Protein AF-A0A352S9I1-F1 (afdb_monomer_lite)

Structure (mmCIF, N/CA/C/O backbone):
data_AF-A0A352S9I1-F1
#
_entry.id   AF-A0A352S9I1-F1
#
loop_
_atom_site.group_PDB
_atom_site.id
_atom_site.type_symbol
_atom_site.label_atom_id
_atom_site.label_alt_id
_atom_site.label_comp_id
_atom_site.label_asym_id
_atom_site.label_entity_id
_atom_site.label_seq_id
_atom_site.pdbx_PDB_ins_code
_atom_site.Cartn_x
_atom_site.Cartn_y
_atom_site.Cartn_z
_atom_site.occupancy
_atom_site.B_iso_or_equiv
_atom_site.auth_seq_id
_atom_site.auth_comp_id
_atom_site.auth_asym_id
_atom_site.auth_atom_id
_atom_site.pdbx_PDB_model_num
ATOM 1 N N . ILE A 1 1 ? -2.209 8.373 -5.789 1.00 80.62 1 ILE A N 1
ATOM 2 C CA . ILE A 1 1 ? -2.733 6.996 -5.654 1.00 80.62 1 ILE A CA 1
ATOM 3 C C . ILE A 1 1 ? -1.631 6.020 -6.049 1.00 80.62 1 ILE A C 1
ATOM 5 O O . ILE A 1 1 ? -0.913 6.310 -7.003 1.00 80.62 1 ILE A O 1
ATOM 9 N N . TRP A 1 2 ? -1.446 4.937 -5.295 1.00 96.38 2 TRP A N 1
ATOM 10 C CA . TRP A 1 2 ? -0.378 3.953 -5.512 1.00 96.38 2 TRP A CA 1
ATOM 11 C C . TRP A 1 2 ? -0.917 2.674 -6.158 1.00 96.38 2 TRP A C 1
ATOM 13 O O . TRP A 1 2 ? -2.082 2.325 -5.997 1.00 96.38 2 TRP A O 1
ATOM 23 N N . THR A 1 3 ? -0.068 1.977 -6.916 1.00 97.25 3 THR A N 1
ATOM 24 C CA . THR A 1 3 ? -0.442 0.705 -7.556 1.00 97.25 3 THR A CA 1
ATOM 25 C C . THR A 1 3 ? -0.510 -0.416 -6.521 1.00 97.25 3 THR A C 1
ATOM 27 O O . THR A 1 3 ? 0.461 -0.609 -5.789 1.00 97.25 3 THR A O 1
ATOM 30 N N . ASN A 1 4 ? -1.612 -1.178 -6.527 1.00 97.25 4 ASN A N 1
ATOM 31 C CA . ASN A 1 4 ? -1.806 -2.389 -5.716 1.00 97.25 4 ASN A CA 1
ATOM 32 C C . ASN A 1 4 ? -1.495 -2.169 -4.223 1.00 97.25 4 ASN A C 1
ATOM 34 O O . ASN A 1 4 ? -0.669 -2.862 -3.632 1.00 97.25 4 ASN A O 1
ATOM 38 N N . GLU A 1 5 ? -2.125 -1.152 -3.639 1.00 96.56 5 GLU A N 1
ATOM 39 C CA . GLU A 1 5 ? -1.982 -0.828 -2.217 1.00 96.56 5 GLU A CA 1
ATOM 40 C C . GLU A 1 5 ? -2.603 -1.933 -1.340 1.00 96.56 5 GLU A C 1
ATOM 42 O O . GLU A 1 5 ? -1.909 -2.520 -0.516 1.00 96.56 5 GLU A O 1
ATOM 47 N N . GLU A 1 6 ? -3.822 -2.358 -1.667 1.00 94.81 6 GLU A N 1
ATOM 48 C CA . GLU A 1 6 ? -4.574 -3.393 -0.938 1.00 94.81 6 GLU A CA 1
ATOM 49 C C . GLU A 1 6 ? -3.979 -4.812 -1.019 1.00 94.81 6 GLU A C 1
ATOM 51 O O . GLU A 1 6 ? -4.419 -5.720 -0.318 1.00 94.81 6 GLU A O 1
ATOM 56 N N . GLY A 1 7 ? -3.038 -5.069 -1.939 1.00 93.50 7 GLY A N 1
ATOM 57 C CA . GLY A 1 7 ? -2.408 -6.389 -2.114 1.00 93.50 7 GLY A CA 1
ATOM 58 C C . GLY A 1 7 ? -3.364 -7.552 -2.428 1.00 93.50 7 GLY A C 1
ATOM 59 O O . GLY A 1 7 ? -3.011 -8.712 -2.235 1.00 93.50 7 GLY A O 1
ATOM 60 N N . THR A 1 8 ? -4.589 -7.268 -2.884 1.00 94.00 8 THR A N 1
ATOM 61 C CA . THR A 1 8 ? -5.648 -8.283 -3.038 1.00 94.00 8 THR A CA 1
ATOM 62 C C . THR A 1 8 ? -5.436 -9.191 -4.248 1.00 94.00 8 THR A C 1
ATOM 64 O O . THR A 1 8 ? -5.686 -10.394 -4.179 1.00 94.00 8 THR A O 1
ATOM 67 N N . ARG A 1 9 ? -5.024 -8.620 -5.389 1.00 96.75 9 ARG A N 1
ATOM 68 C CA . ARG A 1 9 ? -4.778 -9.397 -6.617 1.00 96.75 9 ARG A CA 1
ATOM 69 C C . ARG A 1 9 ? -3.366 -9.970 -6.642 1.00 96.75 9 ARG A C 1
ATOM 71 O O . ARG A 1 9 ? -3.191 -11.116 -7.042 1.00 96.75 9 ARG A O 1
ATOM 78 N N . PHE A 1 10 ? -2.392 -9.162 -6.235 1.00 96.94 10 PHE A N 1
ATOM 79 C CA . PHE A 1 10 ? -0.982 -9.524 -6.182 1.00 96.94 10 PHE A CA 1
ATOM 80 C C . PHE A 1 10 ? -0.456 -9.238 -4.781 1.00 96.94 10 PHE A C 1
ATOM 82 O O . PHE A 1 10 ? -0.720 -8.164 -4.241 1.00 96.94 10 PHE A O 1
ATOM 89 N N . THR A 1 11 ? 0.328 -10.147 -4.221 1.00 93.62 11 THR A N 1
ATOM 90 C CA . THR A 1 11 ? 1.046 -9.922 -2.965 1.00 93.62 11 THR A CA 1
ATOM 91 C C . THR A 1 11 ? 2.473 -9.446 -3.263 1.00 93.62 11 THR A C 1
ATOM 93 O O . THR A 1 11 ? 3.007 -9.771 -4.322 1.00 93.62 11 THR A O 1
ATOM 96 N N . PRO A 1 12 ? 3.114 -8.648 -2.388 1.00 93.00 12 PRO A N 1
ATOM 97 C CA . PRO A 1 12 ? 2.617 -8.124 -1.112 1.00 93.00 12 PRO A CA 1
ATOM 98 C C . PRO A 1 12 ? 1.757 -6.849 -1.253 1.00 93.00 12 PRO A C 1
ATOM 100 O O . PRO A 1 12 ? 1.713 -6.218 -2.310 1.00 93.00 12 PRO A O 1
ATOM 103 N N . VAL A 1 13 ? 1.102 -6.465 -0.152 1.00 94.75 13 VAL A N 1
ATOM 104 C CA . VAL A 1 13 ? 0.435 -5.162 0.042 1.00 94.75 13 VAL A CA 1
ATOM 105 C C . VAL A 1 13 ? 1.393 -3.977 -0.119 1.00 94.75 13 VAL A C 1
ATOM 107 O O . VAL A 1 13 ? 2.610 -4.122 0.009 1.00 94.75 13 VAL A O 1
ATOM 110 N N . MET A 1 14 ? 0.838 -2.789 -0.371 1.00 96.62 14 MET A N 1
ATOM 111 C CA . MET A 1 14 ? 1.558 -1.516 -0.521 1.00 96.62 14 MET A CA 1
ATOM 112 C C . MET A 1 14 ? 2.650 -1.581 -1.598 1.00 96.62 14 MET A C 1
ATOM 114 O O . MET A 1 14 ? 3.713 -0.974 -1.478 1.00 96.62 14 MET A O 1
A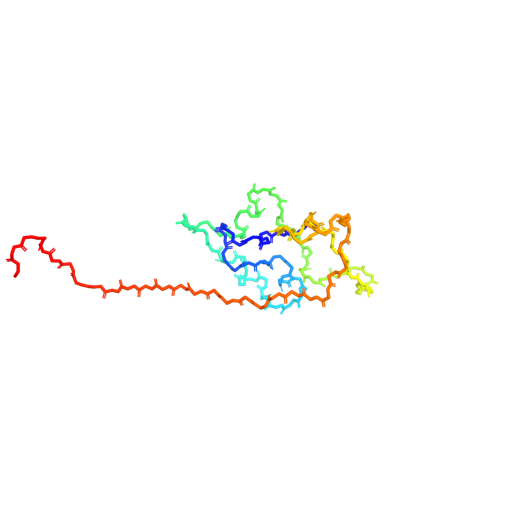TOM 118 N N . MET A 1 15 ? 2.406 -2.338 -2.671 1.00 96.94 15 MET A N 1
ATOM 119 C CA . MET A 1 15 ? 3.442 -2.712 -3.633 1.00 96.94 15 MET A CA 1
ATOM 120 C C . MET A 1 15 ? 4.089 -1.494 -4.305 1.00 96.94 15 MET A C 1
ATOM 122 O O . MET A 1 15 ? 5.312 -1.362 -4.308 1.00 96.94 15 MET A O 1
ATOM 126 N N . GLY A 1 16 ? 3.286 -0.588 -4.871 1.00 97.06 16 GLY A N 1
ATOM 127 C CA . GLY A 1 16 ? 3.804 0.567 -5.606 1.00 97.06 16 GLY A CA 1
ATOM 128 C C . GLY A 1 16 ? 4.608 1.534 -4.731 1.00 97.06 16 GLY A C 1
ATOM 129 O O . GLY A 1 16 ? 5.688 1.970 -5.131 1.00 97.06 16 GLY A O 1
ATOM 130 N N . SER A 1 17 ? 4.106 1.845 -3.534 1.00 96.75 17 SER A N 1
ATOM 131 C CA . SER A 1 17 ? 4.791 2.710 -2.566 1.00 96.75 17 SER A CA 1
ATOM 132 C C . SER A 1 17 ? 6.019 2.025 -1.961 1.00 96.75 17 SER A C 1
ATOM 134 O O . SER A 1 17 ? 7.052 2.669 -1.801 1.00 96.75 17 SER A O 1
ATOM 136 N N . GLY A 1 18 ? 5.959 0.716 -1.707 1.00 97.19 18 GLY A N 1
ATOM 137 C CA . GLY A 1 18 ? 7.092 -0.075 -1.230 1.00 97.19 18 GLY A CA 1
ATOM 138 C C . GLY A 1 18 ? 8.248 -0.116 -2.230 1.00 97.19 18 GLY A C 1
ATOM 139 O O . GLY A 1 18 ? 9.401 0.051 -1.835 1.00 97.19 18 GLY A O 1
ATOM 140 N N . VAL A 1 19 ? 7.964 -0.245 -3.531 1.00 97.19 19 VAL A N 1
ATOM 141 C CA . VAL A 1 19 ? 8.999 -0.117 -4.572 1.00 97.19 19 VAL A CA 1
ATOM 142 C C . VAL A 1 19 ? 9.545 1.313 -4.626 1.00 97.19 19 VAL A C 1
ATOM 144 O O . VAL A 1 19 ? 10.757 1.504 -4.688 1.00 97.19 19 VAL A O 1
ATOM 147 N N . PHE A 1 20 ? 8.677 2.330 -4.576 1.00 95.81 20 PHE A N 1
ATOM 148 C CA . PHE A 1 20 ? 9.105 3.734 -4.580 1.00 95.81 20 PHE A CA 1
ATOM 149 C C . PHE A 1 20 ? 10.043 4.063 -3.407 1.00 95.81 20 PHE A C 1
ATOM 151 O O . PHE A 1 20 ? 11.052 4.737 -3.596 1.00 95.81 20 PHE A O 1
ATOM 158 N N . ALA A 1 21 ? 9.726 3.568 -2.210 1.00 94.81 21 ALA A N 1
ATOM 159 C CA . ALA A 1 21 ? 10.503 3.779 -0.991 1.00 94.81 21 ALA A CA 1
ATOM 160 C C . ALA A 1 21 ? 11.734 2.857 -0.865 1.00 94.81 21 ALA A C 1
ATOM 162 O O . ALA A 1 21 ? 12.453 2.939 0.128 1.00 94.81 21 ALA A O 1
ATOM 163 N N . GLY A 1 22 ? 11.982 1.972 -1.839 1.00 94.75 22 GLY A N 1
ATOM 164 C CA . GLY A 1 22 ? 13.108 1.032 -1.824 1.00 94.75 22 GLY A CA 1
ATOM 165 C C . GLY A 1 22 ? 12.956 -0.141 -0.847 1.00 94.75 22 GLY A C 1
ATOM 166 O O . GLY A 1 22 ? 13.933 -0.837 -0.583 1.00 94.75 22 GLY A O 1
ATOM 167 N N . VAL A 1 23 ? 11.752 -0.379 -0.319 1.00 96.62 23 VAL A N 1
ATOM 168 C CA . VAL A 1 23 ? 11.426 -1.541 0.530 1.00 96.62 23 VAL A CA 1
ATOM 169 C C . VAL A 1 23 ? 11.361 -2.820 -0.307 1.00 96.62 23 VAL A C 1
ATOM 171 O O . VAL A 1 23 ? 11.782 -3.883 0.144 1.00 96.62 23 VAL A O 1
ATOM 174 N N . PHE A 1 24 ? 10.866 -2.713 -1.543 1.00 96.50 24 PHE A N 1
ATOM 175 C CA . PHE A 1 24 ? 10.823 -3.811 -2.504 1.00 96.50 24 PHE A CA 1
ATOM 176 C C . PHE A 1 24 ? 1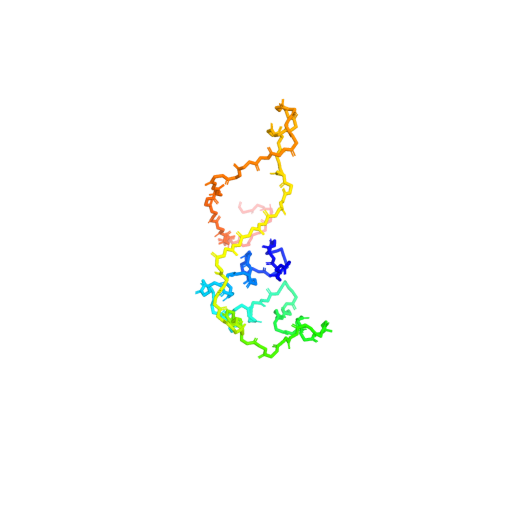1.653 -3.487 -3.744 1.00 96.50 24 PHE A C 1
ATOM 178 O O . PHE A 1 24 ? 11.640 -2.364 -4.245 1.00 96.50 24 PHE A O 1
ATOM 185 N N . ASP A 1 25 ? 12.324 -4.499 -4.289 1.00 96.12 25 ASP A N 1
ATOM 186 C CA . ASP A 1 25 ? 12.923 -4.401 -5.617 1.00 96.12 25 ASP A CA 1
ATOM 187 C C . ASP A 1 25 ? 11.829 -4.327 -6.703 1.00 96.12 25 ASP A C 1
ATOM 189 O O . ASP A 1 25 ? 10.812 -5.027 -6.649 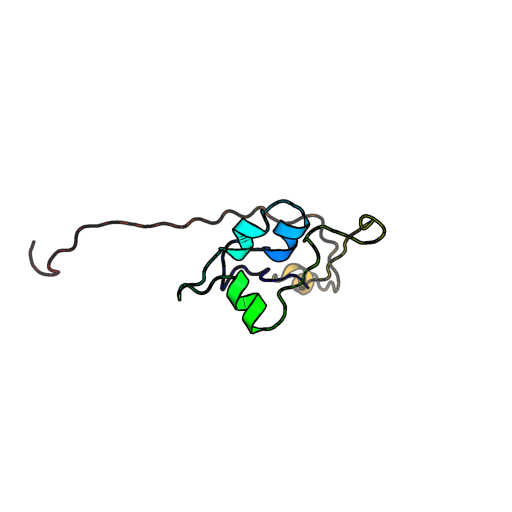1.00 96.12 25 ASP A O 1
ATOM 193 N N . ALA A 1 26 ? 12.039 -3.482 -7.715 1.00 95.81 26 ALA A N 1
ATOM 194 C CA . ALA A 1 26 ? 11.055 -3.261 -8.773 1.00 95.81 26 ALA A CA 1
ATOM 195 C C . ALA A 1 26 ? 10.832 -4.511 -9.640 1.00 95.81 26 ALA A C 1
ATOM 197 O O . ALA A 1 26 ? 9.707 -4.769 -10.073 1.00 95.81 26 ALA A O 1
ATOM 198 N N . GLU A 1 27 ? 11.881 -5.296 -9.893 1.00 95.69 27 GLU A N 1
ATOM 199 C CA . GLU A 1 27 ? 11.765 -6.537 -10.661 1.00 95.69 27 GLU A CA 1
ATOM 200 C C . GLU A 1 27 ? 11.106 -7.645 -9.838 1.00 95.69 27 GLU A C 1
ATOM 202 O O . GLU A 1 27 ? 10.295 -8.405 -10.369 1.00 95.69 27 GLU A O 1
ATOM 207 N N . PHE A 1 28 ? 11.379 -7.714 -8.532 1.00 97.00 28 PHE A N 1
ATOM 208 C CA . PHE A 1 28 ? 10.630 -8.569 -7.611 1.00 97.00 28 PHE A CA 1
ATOM 209 C C . PHE A 1 28 ? 9.123 -8.287 -7.675 1.00 97.00 28 PHE A C 1
ATOM 211 O O . PHE A 1 28 ? 8.354 -9.226 -7.877 1.00 97.00 28 PHE A O 1
ATOM 218 N N . ALA A 1 29 ? 8.707 -7.020 -7.566 1.00 97.44 29 ALA A N 1
ATOM 219 C CA . ALA A 1 29 ? 7.295 -6.639 -7.614 1.00 97.44 29 ALA A CA 1
ATOM 220 C C . ALA A 1 29 ? 6.645 -6.979 -8.966 1.00 97.44 29 ALA A C 1
ATOM 222 O O . ALA A 1 29 ? 5.551 -7.532 -9.008 1.00 97.44 29 ALA A O 1
ATOM 223 N N . ARG A 1 30 ? 7.337 -6.717 -10.084 1.00 97.00 30 ARG A N 1
ATOM 224 C CA . ARG A 1 30 ? 6.833 -7.018 -11.438 1.00 97.00 30 ARG A CA 1
ATOM 225 C C . ARG A 1 30 ? 6.618 -8.506 -11.696 1.00 97.00 30 ARG A C 1
ATOM 227 O O . ARG A 1 30 ? 5.756 -8.846 -12.503 1.00 97.00 30 ARG A O 1
ATOM 234 N N . ARG A 1 31 ? 7.401 -9.369 -11.043 1.00 97.88 31 ARG A N 1
ATOM 235 C CA . ARG A 1 31 ? 7.313 -10.829 -11.178 1.00 97.88 31 ARG A CA 1
ATOM 236 C C . ARG A 1 31 ? 6.225 -11.469 -10.324 1.00 97.88 31 ARG A C 1
ATOM 238 O O . ARG A 1 31 ? 5.954 -12.645 -10.541 1.00 97.88 31 ARG A O 1
ATOM 245 N N . GLN A 1 32 ? 5.624 -10.741 -9.381 1.00 98.12 32 GLN A N 1
ATOM 246 C CA . GLN A 1 32 ? 4.512 -11.273 -8.593 1.00 98.12 32 GLN A CA 1
ATOM 247 C C . GLN A 1 32 ? 3.352 -11.625 -9.514 1.00 98.12 32 GLN A C 1
ATOM 249 O O . GLN A 1 32 ? 3.087 -10.905 -10.480 1.00 98.12 32 GLN A O 1
ATOM 254 N N . GLN A 1 33 ? 2.703 -12.749 -9.228 1.00 98.19 33 GLN A N 1
ATOM 255 C CA . GLN A 1 33 ? 1.644 -13.305 -10.061 1.00 98.19 33 GLN A CA 1
ATOM 256 C C . GLN A 1 33 ? 0.333 -13.350 -9.293 1.00 98.19 33 GLN A C 1
ATOM 258 O O . GLN A 1 33 ? 0.324 -13.498 -8.071 1.00 98.19 33 GLN A O 1
ATOM 263 N N . ASP A 1 34 ? -0.770 -13.203 -10.017 1.00 97.44 34 ASP A N 1
ATOM 264 C CA . ASP A 1 34 ? -2.081 -13.521 -9.472 1.00 97.44 34 ASP A CA 1
ATOM 265 C C . ASP A 1 34 ? -2.352 -15.033 -9.529 1.00 97.44 34 ASP A C 1
ATOM 267 O O . ASP A 1 34 ? -1.528 -15.835 -9.973 1.00 97.44 34 ASP A O 1
ATOM 271 N N . ARG A 1 35 ? -3.542 -15.427 -9.070 1.00 96.19 35 ARG A N 1
ATOM 272 C CA . ARG A 1 35 ? -4.002 -16.824 -9.042 1.00 96.19 35 ARG A CA 1
ATOM 273 C C . ARG A 1 35 ? -4.045 -17.507 -10.415 1.00 96.19 35 ARG A C 1
ATOM 275 O O . ARG A 1 35 ? -4.047 -18.732 -10.463 1.00 96.19 35 ARG A O 1
ATOM 282 N N . ASP A 1 36 ? -4.094 -16.728 -11.494 1.00 97.44 36 ASP A N 1
ATOM 283 C CA . ASP A 1 36 ? -4.173 -17.220 -12.870 1.00 97.44 36 ASP A CA 1
ATOM 284 C C . ASP A 1 36 ? -2.790 -17.208 -13.553 1.00 97.44 36 ASP A C 1
ATOM 286 O O . ASP A 1 36 ? -2.669 -17.533 -14.734 1.00 97.44 36 ASP A O 1
ATOM 290 N N . GLY A 1 37 ? -1.731 -16.844 -12.816 1.00 97.56 37 GLY A N 1
ATOM 291 C CA . GLY A 1 37 ? -0.354 -16.793 -13.304 1.00 97.56 37 GLY A CA 1
ATOM 292 C C . GLY A 1 37 ? -0.006 -15.524 -14.087 1.00 97.56 37 GLY A C 1
ATOM 293 O O . GLY A 1 37 ? 1.076 -15.448 -14.672 1.00 97.56 37 GLY A O 1
ATOM 294 N N . VAL A 1 38 ? -0.879 -14.510 -14.118 1.00 98.50 38 VAL A N 1
ATOM 295 C CA . VAL A 1 38 ? -0.579 -13.233 -14.784 1.00 98.50 38 VAL A CA 1
ATOM 296 C C . VAL A 1 38 ? 0.368 -12.433 -13.903 1.00 98.50 38 VAL A C 1
ATOM 298 O O . VAL A 1 38 ? 0.092 -12.243 -12.723 1.00 98.50 38 VAL A O 1
ATOM 301 N N . SER A 1 39 ? 1.472 -11.932 -14.460 1.00 98.62 39 SER A N 1
ATOM 302 C CA . SER A 1 39 ? 2.413 -11.107 -13.698 1.00 98.62 39 SER A CA 1
ATOM 303 C C . SER A 1 39 ? 1.935 -9.657 -13.548 1.00 98.62 39 SER A C 1
ATOM 305 O O . SER A 1 39 ? 1.224 -9.126 -14.407 1.00 98.62 39 SER A O 1
ATOM 307 N N . VAL A 1 40 ? 2.382 -8.964 -12.497 1.00 98.25 40 VAL A N 1
ATOM 308 C CA . VAL A 1 40 ? 2.170 -7.512 -12.334 1.00 98.25 40 VAL A CA 1
ATOM 309 C C . VAL A 1 40 ? 2.706 -6.742 -13.544 1.00 98.25 40 VAL A C 1
ATOM 311 O O . VAL A 1 40 ? 2.075 -5.792 -14.006 1.00 98.25 40 VAL A O 1
ATOM 314 N N . GLY A 1 41 ? 3.864 -7.145 -14.078 1.00 97.81 41 GLY A N 1
ATOM 315 C CA . GLY A 1 41 ? 4.460 -6.527 -15.262 1.00 97.81 41 GLY A CA 1
ATOM 316 C C . GLY A 1 41 ? 3.566 -6.622 -16.501 1.00 97.81 41 GLY A C 1
ATOM 317 O O . GLY A 1 41 ? 3.373 -5.615 -17.189 1.00 97.81 41 GLY A O 1
ATOM 318 N N . ASP A 1 42 ? 2.991 -7.798 -16.748 1.00 98.50 42 ASP A N 1
ATOM 319 C CA . ASP A 1 42 ? 2.073 -8.027 -17.867 1.00 98.50 42 ASP A CA 1
ATOM 320 C C . ASP A 1 42 ? 0.749 -7.294 -17.653 1.00 98.50 42 ASP A C 1
ATOM 322 O O . ASP A 1 42 ? 0.247 -6.649 -18.572 1.00 98.50 42 ASP A O 1
ATOM 326 N N . ALA A 1 43 ? 0.219 -7.306 -16.426 1.00 98.38 43 ALA A N 1
ATOM 327 C CA . ALA A 1 43 ? -0.995 -6.577 -16.076 1.00 98.38 43 ALA A CA 1
ATOM 328 C C . ALA A 1 43 ? -0.836 -5.064 -16.294 1.00 98.38 43 ALA A C 1
ATOM 330 O O . ALA A 1 43 ? -1.710 -4.439 -16.893 1.00 98.38 43 ALA A O 1
ATOM 331 N N . LEU A 1 44 ? 0.295 -4.478 -15.879 1.00 97.88 44 LEU A N 1
ATOM 332 C CA . LEU A 1 44 ? 0.613 -3.067 -16.123 1.00 97.88 44 LEU A CA 1
ATOM 333 C C . LEU A 1 44 ? 0.757 -2.758 -17.617 1.00 97.88 44 LEU A C 1
ATOM 335 O O . LEU A 1 44 ? 0.300 -1.707 -18.067 1.00 97.88 44 LEU A O 1
ATOM 339 N N . ALA A 1 45 ? 1.384 -3.649 -18.390 1.00 98.12 45 ALA A N 1
ATOM 340 C CA . ALA A 1 45 ? 1.518 -3.483 -19.835 1.00 98.12 45 ALA A CA 1
ATOM 341 C C . ALA A 1 45 ? 0.153 -3.539 -20.539 1.00 98.12 45 ALA A C 1
ATOM 343 O O . ALA A 1 45 ? -0.127 -2.691 -21.383 1.00 98.12 45 ALA A O 1
ATOM 344 N N . ALA A 1 46 ? -0.711 -4.477 -20.141 1.00 98.38 46 ALA A N 1
ATOM 345 C CA . ALA A 1 46 ? -2.040 -4.666 -20.714 1.00 98.38 46 ALA A CA 1
ATOM 346 C C . ALA A 1 46 ? -2.943 -3.433 -20.554 1.00 98.38 46 ALA A C 1
ATOM 348 O O . ALA A 1 46 ? -3.740 -3.142 -21.442 1.00 98.38 46 ALA A O 1
ATOM 349 N N . ILE A 1 47 ? -2.796 -2.684 -19.456 1.00 98.06 47 ILE A N 1
ATOM 350 C CA . ILE A 1 47 ? -3.547 -1.438 -19.224 1.00 98.06 47 ILE A CA 1
ATOM 351 C C . ILE A 1 47 ? -2.805 -0.176 -19.697 1.00 98.06 47 ILE A C 1
ATOM 353 O O . ILE A 1 47 ? -3.336 0.923 -19.569 1.00 98.06 47 ILE A O 1
ATOM 357 N N . GLY A 1 48 ? -1.580 -0.302 -20.217 1.00 97.69 48 GLY A N 1
ATOM 358 C CA . GLY A 1 48 ? -0.770 0.829 -20.685 1.00 97.69 48 GLY A CA 1
ATOM 359 C C . GLY A 1 48 ? -0.072 1.643 -19.584 1.00 97.69 48 GLY A C 1
ATOM 360 O O . GLY A 1 48 ? 0.427 2.729 -19.860 1.00 97.69 48 GLY A O 1
ATOM 361 N N . TYR A 1 49 ? 0.013 1.129 -18.353 1.00 96.88 49 TYR A N 1
ATOM 362 C CA . TYR A 1 49 ? 0.633 1.808 -17.199 1.00 96.88 49 TYR A CA 1
ATOM 363 C C . TYR A 1 49 ? 2.046 1.305 -16.869 1.00 96.88 49 TYR A C 1
ATOM 365 O O . TYR A 1 49 ? 2.600 1.610 -15.810 1.00 96.88 49 TYR A O 1
ATOM 373 N N . ARG A 1 50 ? 2.686 0.563 -17.780 1.00 94.50 50 ARG A N 1
ATOM 374 C CA . ARG A 1 50 ? 4.104 0.196 -17.654 1.00 94.50 50 ARG A CA 1
ATOM 375 C C . ARG A 1 50 ? 5.005 1.385 -18.015 1.00 94.50 50 ARG A C 1
ATOM 377 O O . ARG A 1 50 ? 5.582 1.439 -19.097 1.00 94.50 50 ARG A O 1
ATOM 384 N N . GLY A 1 51 ? 5.101 2.344 -17.095 1.00 92.62 51 GLY A N 1
ATOM 385 C CA . GLY A 1 51 ? 5.940 3.533 -17.243 1.00 92.62 51 GLY A CA 1
ATOM 386 C C . GLY A 1 51 ? 7.435 3.213 -17.377 1.00 92.62 51 GLY A C 1
ATOM 387 O O . GLY A 1 51 ? 7.916 2.176 -16.918 1.00 92.62 51 GLY A O 1
ATOM 388 N N . THR A 1 52 ? 8.172 4.128 -18.008 1.00 92.69 52 THR A N 1
ATOM 389 C CA . THR A 1 52 ? 9.622 4.016 -18.252 1.00 92.69 52 THR A CA 1
ATOM 390 C C . THR A 1 52 ? 10.472 4.657 -17.159 1.00 92.69 52 THR A C 1
ATOM 392 O O . THR A 1 52 ? 11.646 4.316 -17.017 1.00 92.69 52 THR A O 1
ATOM 395 N N . GLN A 1 53 ? 9.893 5.572 -16.379 1.00 92.25 53 GLN A N 1
ATOM 396 C CA . GLN A 1 53 ? 10.565 6.185 -15.239 1.00 92.25 53 GLN A CA 1
ATOM 397 C C . GLN A 1 53 ? 10.872 5.121 -14.184 1.00 92.25 53 GLN A C 1
ATOM 399 O O . GLN A 1 53 ? 10.038 4.266 -13.871 1.00 92.25 53 GLN A O 1
ATOM 404 N N . ARG A 1 54 ? 12.082 5.175 -13.623 1.00 91.19 54 ARG A N 1
ATOM 405 C CA . ARG A 1 54 ? 12.451 4.286 -12.522 1.00 91.19 54 ARG A CA 1
ATOM 406 C C . ARG A 1 54 ? 11.645 4.661 -11.284 1.00 91.19 54 ARG A C 1
ATOM 408 O O . ARG A 1 54 ? 11.503 5.835 -10.953 1.00 91.19 54 ARG A O 1
ATOM 415 N N . ALA A 1 55 ? 11.120 3.660 -10.590 1.00 89.31 55 ALA A N 1
ATOM 416 C CA . ALA A 1 55 ? 10.449 3.890 -9.319 1.00 89.31 55 ALA A CA 1
ATOM 417 C C . ALA A 1 55 ? 11.438 4.485 -8.297 1.00 89.31 55 ALA A C 1
ATOM 419 O O . ALA A 1 55 ? 12.610 4.115 -8.287 1.00 89.31 55 ALA A O 1
ATOM 420 N N . GLY A 1 56 ? 10.974 5.443 -7.492 1.00 87.31 56 GLY A N 1
ATOM 421 C CA . GLY A 1 56 ? 11.811 6.208 -6.557 1.00 87.31 56 GLY A CA 1
ATOM 422 C C . GLY A 1 56 ? 12.597 7.361 -7.198 1.00 87.31 56 GLY A C 1
ATOM 423 O O . GLY A 1 56 ? 13.120 8.216 -6.489 1.00 87.31 56 GLY A O 1
ATOM 424 N N . GLU A 1 57 ? 12.656 7.444 -8.531 1.00 90.38 57 GLU A N 1
ATOM 425 C CA . GLU A 1 57 ? 13.231 8.601 -9.213 1.00 90.38 57 GLU A CA 1
ATOM 426 C C . GLU A 1 57 ? 12.254 9.776 -9.148 1.00 90.38 57 GLU A C 1
ATOM 428 O O . GLU A 1 57 ? 11.129 9.683 -9.643 1.00 90.38 57 GLU A O 1
ATOM 433 N N . VAL A 1 58 ? 12.690 10.888 -8.553 1.00 89.31 58 VAL A N 1
ATOM 434 C CA . VAL A 1 58 ? 11.924 12.137 -8.490 1.00 89.31 58 VAL A CA 1
ATOM 435 C C . VAL A 1 58 ? 12.708 13.226 -9.228 1.00 89.31 58 VAL A C 1
ATOM 437 O O . VAL A 1 58 ? 13.722 13.717 -8.717 1.00 89.31 58 VAL A O 1
ATOM 440 N N . PRO A 1 59 ? 12.293 13.593 -10.455 1.00 82.50 59 PRO A N 1
ATOM 441 C CA . PRO A 1 59 ? 12.932 14.669 -11.200 1.00 82.50 59 PRO A CA 1
ATOM 442 C C . PRO A 1 59 ? 12.900 15.978 -10.404 1.00 82.50 59 PRO A C 1
ATOM 444 O O . PRO A 1 59 ? 11.840 16.421 -9.972 1.00 82.50 59 PRO A O 1
ATOM 447 N N . GLY A 1 60 ? 14.063 16.603 -10.214 1.00 85.69 60 GLY A N 1
ATOM 448 C CA . GLY A 1 60 ? 14.185 17.838 -9.429 1.00 85.69 60 GLY A CA 1
ATOM 449 C C . GLY A 1 60 ? 14.462 17.640 -7.934 1.00 85.69 60 GLY A C 1
ATOM 450 O O . GLY A 1 60 ? 14.613 18.633 -7.228 1.00 85.69 60 GLY A O 1
ATOM 451 N N . GLY A 1 61 ? 14.610 16.395 -7.464 1.00 83.88 61 GLY A N 1
ATOM 452 C CA . GLY A 1 61 ? 14.986 16.075 -6.083 1.00 83.88 61 GLY A CA 1
ATOM 453 C C . GLY A 1 61 ? 13.852 15.441 -5.278 1.00 83.88 61 GLY A C 1
ATOM 454 O O . GLY A 1 61 ? 12.738 15.285 -5.761 1.00 83.88 61 GLY A O 1
ATOM 455 N N . MET A 1 62 ? 14.148 15.033 -4.044 1.00 86.44 62 MET A N 1
ATOM 456 C CA . MET A 1 62 ? 13.195 14.319 -3.186 1.00 86.44 62 MET A CA 1
ATOM 457 C C . MET A 1 62 ? 12.074 15.224 -2.660 1.00 86.44 62 MET A C 1
ATOM 459 O O . MET A 1 62 ? 12.264 16.425 -2.459 1.00 86.44 62 MET A O 1
ATOM 463 N N . TYR A 1 63 ? 10.915 14.627 -2.371 1.00 90.31 63 TYR A N 1
ATOM 464 C CA . TYR A 1 63 ? 9.819 15.319 -1.693 1.00 90.31 63 TYR A CA 1
ATOM 465 C C . TYR A 1 63 ? 10.221 15.711 -0.265 1.00 90.31 63 TYR A C 1
ATOM 467 O O . TYR A 1 63 ? 10.773 14.899 0.474 1.00 90.31 63 TYR A O 1
ATOM 475 N N . ALA A 1 64 ? 9.899 16.941 0.144 1.00 93.88 64 ALA A N 1
ATOM 476 C CA . ALA A 1 64 ? 10.148 17.411 1.510 1.00 93.88 64 ALA A CA 1
ATOM 477 C C . ALA A 1 64 ? 9.188 16.792 2.545 1.00 93.88 64 ALA A C 1
ATOM 479 O O . ALA A 1 64 ? 9.535 16.681 3.717 1.00 93.88 64 ALA A O 1
ATOM 480 N N . ALA A 1 65 ? 7.981 16.410 2.120 1.00 94.88 65 ALA A N 1
ATOM 481 C CA . ALA A 1 65 ? 6.963 15.778 2.952 1.00 94.88 65 ALA A CA 1
ATOM 482 C C . ALA A 1 65 ? 5.962 14.995 2.086 1.00 94.88 65 ALA A C 1
ATOM 484 O O . ALA A 1 65 ? 5.816 15.272 0.894 1.00 94.88 65 ALA A O 1
ATOM 485 N N . TYR A 1 66 ? 5.249 14.054 2.706 1.00 93.75 66 TYR A N 1
ATOM 486 C CA . TYR A 1 66 ? 4.148 13.300 2.109 1.00 93.75 66 TYR A CA 1
ATOM 487 C C . TYR A 1 66 ? 2.951 13.316 3.063 1.00 93.75 66 TYR A C 1
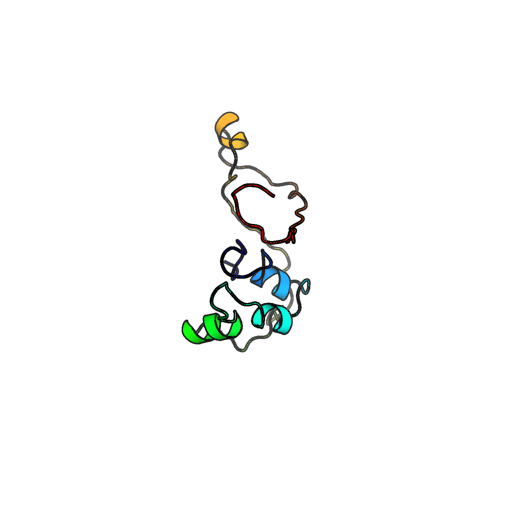ATOM 489 O O . TYR A 1 66 ? 3.111 13.050 4.252 1.00 93.75 66 TYR A O 1
ATOM 497 N N . PHE A 1 67 ? 1.769 13.639 2.542 1.00 96.31 67 PHE A N 1
ATOM 498 C CA . PHE A 1 67 ? 0.511 13.626 3.284 1.00 96.31 67 PHE A CA 1
ATOM 499 C C . PHE A 1 67 ? -0.503 12.798 2.505 1.00 96.31 67 PHE A C 1
ATOM 501 O O . PHE A 1 67 ? -0.665 12.986 1.298 1.00 96.31 67 PHE A O 1
ATOM 508 N N . GLU A 1 68 ? -1.206 11.921 3.208 1.00 96.75 68 GLU A N 1
ATOM 509 C CA . GLU A 1 68 ? -2.280 11.109 2.658 1.00 96.75 68 GLU A CA 1
ATOM 510 C C . GLU A 1 68 ? -3.537 11.333 3.492 1.00 96.75 68 GLU A C 1
ATOM 512 O O . GLU A 1 68 ? -3.518 11.214 4.716 1.00 96.75 68 GLU A O 1
ATOM 517 N N . ALA A 1 69 ? -4.622 11.715 2.823 1.00 96.81 69 ALA A N 1
ATOM 518 C CA . ALA A 1 69 ? -5.937 11.764 3.437 1.00 96.81 69 ALA A CA 1
ATOM 519 C C . ALA A 1 69 ? -6.610 10.409 3.224 1.00 96.81 69 ALA A C 1
ATOM 521 O O . ALA A 1 69 ? -6.652 9.913 2.098 1.00 96.81 69 ALA A O 1
ATOM 522 N N . HIS A 1 70 ? -7.152 9.842 4.295 1.00 97.38 70 HIS A N 1
ATOM 523 C CA . HIS A 1 70 ? -7.819 8.551 4.259 1.00 97.38 70 HIS A CA 1
ATOM 524 C C . HIS A 1 70 ? -9.046 8.567 5.170 1.00 97.38 70 HIS A C 1
ATOM 526 O O . HIS A 1 70 ? -9.105 9.330 6.137 1.00 97.38 70 HIS A O 1
ATOM 532 N N . ILE A 1 71 ? -10.031 7.728 4.859 1.00 97.56 71 ILE A N 1
ATOM 533 C CA . ILE A 1 71 ? -11.119 7.450 5.799 1.00 97.56 71 ILE A CA 1
ATOM 534 C C . ILE A 1 71 ? -10.569 6.658 6.992 1.00 97.56 71 ILE A C 1
ATOM 536 O O . ILE A 1 71 ? -9.590 5.930 6.855 1.00 97.56 71 ILE A O 1
ATOM 540 N N . GLU A 1 72 ? -11.208 6.761 8.154 1.00 97.94 72 GLU A N 1
ATOM 541 C CA . GLU A 1 72 ? -10.724 6.098 9.372 1.00 97.94 72 GLU A CA 1
ATOM 542 C C . GLU A 1 72 ? -10.730 4.561 9.279 1.00 97.94 72 GLU A C 1
ATOM 544 O O . GLU A 1 72 ? -9.912 3.903 9.911 1.00 97.94 72 GLU A O 1
ATOM 549 N N . GLN A 1 73 ? -11.664 3.985 8.507 1.00 97.06 73 GLN A N 1
ATOM 550 C CA . GLN A 1 73 ? -11.953 2.537 8.454 1.00 97.06 73 GLN A CA 1
ATOM 551 C C . GLN A 1 73 ? -12.345 1.921 9.813 1.00 97.06 73 GLN A C 1
ATOM 553 O O . GLN A 1 73 ? -12.418 0.701 9.954 1.00 97.06 73 GLN A O 1
ATOM 558 N N . GLY A 1 74 ? -12.645 2.767 10.796 1.00 95.81 74 GLY A N 1
ATOM 559 C CA . GLY A 1 74 ? -13.064 2.409 12.142 1.00 95.81 74 GLY A CA 1
ATOM 560 C C . GLY A 1 74 ? -14.127 3.376 12.671 1.00 95.81 74 GLY A C 1
ATOM 561 O O . GLY A 1 74 ? -14.552 4.276 11.944 1.00 95.81 74 GLY A O 1
ATOM 562 N N . PRO A 1 75 ? -14.600 3.165 13.911 1.00 97.56 75 PRO A N 1
ATOM 563 C CA . PRO A 1 75 ? -15.723 3.916 14.467 1.00 97.56 75 PRO A CA 1
ATOM 564 C C . PRO A 1 75 ? -15.320 5.077 15.396 1.00 97.56 75 PRO A C 1
ATOM 566 O O . PRO A 1 75 ? -16.194 5.680 16.011 1.00 97.56 75 PRO A O 1
ATOM 569 N N . VAL A 1 76 ? -14.031 5.369 15.596 1.00 97.69 76 VAL A N 1
ATOM 570 C CA . VAL A 1 76 ? -13.539 6.282 16.644 1.00 97.69 76 VAL A CA 1
ATOM 571 C C . VAL A 1 76 ? -13.955 7.729 16.387 1.00 97.69 76 VAL A C 1
ATOM 573 O O . VAL A 1 76 ? -14.461 8.379 17.300 1.00 97.69 76 VAL A O 1
ATOM 576 N N . LEU A 1 77 ? -13.762 8.248 15.175 1.00 98.38 77 LEU A N 1
ATOM 577 C CA . LEU A 1 77 ? -14.115 9.619 14.806 1.00 98.38 77 LEU A CA 1
ATOM 578 C C . LEU A 1 77 ? -15.630 9.814 14.808 1.00 98.38 77 LEU A C 1
ATOM 580 O O . LEU A 1 77 ? -16.110 10.806 15.357 1.00 98.38 77 LEU A O 1
ATOM 584 N N . GLU A 1 78 ? -16.380 8.844 14.275 1.00 98.06 78 GLU A N 1
ATOM 585 C CA . GLU A 1 78 ? -17.847 8.853 14.320 1.00 98.06 78 GLU A CA 1
ATOM 586 C C . GLU A 1 78 ? -18.353 8.863 15.770 1.00 98.06 78 GLU A C 1
ATOM 588 O O . GLU A 1 78 ? -19.124 9.746 16.147 1.00 98.06 78 GLU A O 1
ATOM 593 N N . ALA A 1 79 ? -17.868 7.943 16.612 1.00 98.44 79 ALA A N 1
ATOM 594 C CA . ALA A 1 79 ? -18.269 7.851 18.014 1.00 98.44 79 ALA A CA 1
ATOM 595 C C . ALA A 1 79 ? -17.863 9.085 18.838 1.00 98.44 79 ALA A C 1
ATOM 597 O O . ALA A 1 79 ? -18.558 9.448 19.787 1.00 98.44 79 ALA A O 1
ATOM 598 N N . ALA A 1 80 ? -16.757 9.743 18.482 1.00 97.94 80 ALA A N 1
ATOM 599 C CA . ALA A 1 80 ? -16.305 10.978 19.117 1.00 97.94 80 ALA A CA 1
ATOM 600 C C . ALA A 1 80 ? -17.005 12.242 18.577 1.00 97.94 80 ALA A C 1
ATOM 602 O O . ALA A 1 80 ? -16.802 13.324 19.130 1.00 97.94 80 ALA A O 1
ATOM 603 N N . GLY A 1 81 ? -17.800 12.139 17.503 1.00 98.06 81 GLY A N 1
ATOM 604 C CA . GLY A 1 81 ? -18.399 13.293 16.829 1.00 98.06 81 GLY A CA 1
ATOM 605 C C . GLY A 1 81 ? -17.360 14.237 16.212 1.00 98.06 81 GLY A C 1
ATOM 606 O O . GLY A 1 81 ? -17.596 15.444 16.123 1.00 98.06 81 GLY A O 1
ATOM 607 N N . LEU A 1 82 ? -16.193 13.710 15.829 1.00 98.31 82 LEU A N 1
ATOM 608 C CA . LEU A 1 82 ? -15.079 14.483 15.287 1.00 98.31 82 LEU A CA 1
ATOM 609 C C . LEU A 1 82 ? -14.964 14.276 13.772 1.00 98.31 82 LEU A C 1
ATOM 611 O O . LEU A 1 82 ? -14.966 13.140 13.311 1.00 98.31 82 LEU A O 1
ATOM 615 N N . PRO A 1 83 ? -14.799 15.345 12.975 1.00 97.62 83 PRO A N 1
ATOM 616 C CA . PRO A 1 83 ? -14.710 15.212 11.523 1.00 97.62 83 PRO A CA 1
ATOM 617 C C . PRO A 1 83 ? -13.305 14.851 11.017 1.00 97.62 83 PRO A C 1
ATOM 619 O O . PRO A 1 83 ? -13.176 14.411 9.880 1.00 97.62 83 PRO A O 1
ATOM 622 N N . ILE A 1 84 ? -12.251 15.084 11.812 1.00 98.06 84 ILE A N 1
ATOM 623 C CA . ILE A 1 84 ? -10.847 14.930 11.399 1.00 98.06 84 ILE A CA 1
ATOM 624 C C . ILE A 1 84 ? -10.033 14.294 12.528 1.00 98.06 84 ILE A C 1
ATOM 626 O O . ILE A 1 84 ? -10.063 14.769 13.663 1.00 98.06 84 ILE A O 1
ATOM 630 N N . GLY A 1 85 ? -9.258 13.263 12.185 1.00 97.50 85 GLY A N 1
ATOM 631 C CA . GLY A 1 85 ? -8.235 12.670 13.044 1.00 97.50 85 GLY A CA 1
ATOM 632 C C . GLY A 1 85 ? -6.827 13.036 12.575 1.00 97.50 85 GLY A C 1
ATOM 633 O O . GLY A 1 85 ? -6.528 12.969 11.385 1.00 97.50 85 GLY A O 1
ATOM 634 N N . VAL A 1 86 ? -5.947 13.400 13.510 1.00 97.62 86 VAL A N 1
ATOM 635 C CA . VAL A 1 86 ? -4.509 13.559 13.241 1.00 97.62 86 VAL A CA 1
ATOM 636 C C . VAL A 1 86 ? -3.821 12.241 13.577 1.00 97.62 86 VAL A C 1
ATOM 638 O O . VAL A 1 86 ? -3.648 11.904 14.748 1.00 97.62 86 VAL A O 1
ATOM 641 N N . VAL A 1 87 ? -3.466 11.478 12.544 1.00 97.31 87 VAL A N 1
ATOM 642 C CA . VAL A 1 87 ? -2.855 10.150 12.685 1.00 97.31 87 VAL A CA 1
ATOM 643 C C . VAL A 1 87 ? -1.431 10.284 13.230 1.00 97.31 87 VAL A C 1
ATOM 645 O O . VAL A 1 87 ? -0.599 10.972 12.644 1.00 97.31 87 VAL A O 1
ATOM 648 N N . SER A 1 88 ? -1.144 9.622 14.353 1.00 96.38 88 SER A N 1
ATOM 649 C CA . SER A 1 88 ? 0.183 9.615 14.989 1.00 96.38 88 SER A CA 1
ATOM 650 C C . SER A 1 88 ? 1.052 8.420 14.586 1.00 96.38 88 SER A C 1
ATOM 652 O O . SER A 1 88 ? 2.266 8.454 14.773 1.00 96.38 88 SER A O 1
ATOM 654 N N . GLY A 1 89 ? 0.448 7.369 14.028 1.00 94.44 89 GLY A N 1
ATOM 655 C CA . GLY A 1 89 ? 1.137 6.170 13.567 1.00 94.44 89 GLY A CA 1
ATOM 656 C C . GLY A 1 89 ? 0.178 5.138 12.976 1.00 94.44 89 GLY A C 1
ATOM 657 O O . GLY A 1 89 ? -1.039 5.308 13.027 1.00 94.44 89 GLY A O 1
ATOM 658 N N . ALA A 1 90 ? 0.746 4.063 12.434 1.00 94.06 90 ALA A N 1
ATOM 659 C CA . ALA A 1 90 ? 0.023 2.914 11.897 1.00 94.06 90 ALA A CA 1
ATOM 660 C C . ALA A 1 90 ? 0.463 1.629 12.615 1.00 94.06 90 ALA A C 1
ATOM 662 O O . ALA A 1 90 ? 1.575 1.548 13.144 1.00 94.06 90 ALA A O 1
ATOM 663 N N . LEU A 1 91 ? -0.410 0.623 12.644 1.00 94.06 91 LEU A N 1
ATOM 664 C CA . LEU A 1 91 ? -0.096 -0.676 13.236 1.00 94.06 91 LEU A CA 1
ATOM 665 C C . LEU A 1 91 ? 0.848 -1.474 12.326 1.00 94.06 91 LEU A C 1
ATOM 667 O O . LEU A 1 91 ? 0.750 -1.416 11.100 1.00 94.06 91 LEU A O 1
ATOM 671 N N . GLY A 1 92 ? 1.746 -2.252 12.934 1.00 94.06 92 GLY A N 1
ATOM 672 C CA . GLY A 1 92 ? 2.556 -3.226 12.205 1.00 94.06 92 GLY A CA 1
ATOM 673 C C . GLY A 1 92 ? 1.699 -4.379 11.681 1.00 94.06 92 GLY A C 1
ATOM 674 O O . GLY A 1 92 ? 0.762 -4.813 12.349 1.00 94.06 92 GLY A O 1
ATOM 675 N N . GLN A 1 93 ? 2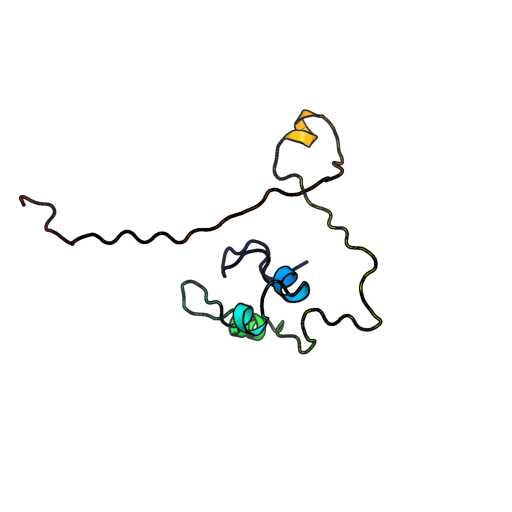.040 -4.892 10.500 1.00 92.62 93 GLN A N 1
ATOM 676 C CA . GLN A 1 93 ? 1.322 -5.984 9.841 1.00 92.62 93 GLN A CA 1
ATOM 677 C C . GLN A 1 93 ? 2.280 -7.141 9.540 1.00 92.62 93 GLN A C 1
ATOM 679 O O . GLN A 1 93 ? 3.441 -6.917 9.199 1.00 92.62 93 GLN A O 1
ATOM 684 N N . GLN A 1 94 ? 1.795 -8.375 9.672 1.00 91.75 94 GLN A N 1
ATOM 685 C CA . GLN A 1 94 ? 2.511 -9.601 9.312 1.00 91.75 94 GLN A CA 1
ATOM 686 C C . GLN A 1 94 ? 1.540 -10.518 8.574 1.00 91.75 94 GLN A C 1
ATOM 688 O O . GLN A 1 94 ? 0.424 -10.738 9.041 1.00 91.75 94 GLN A O 1
ATOM 693 N N . TRP A 1 95 ? 1.954 -11.005 7.409 1.00 89.75 95 TRP A N 1
ATOM 694 C CA . TRP A 1 95 ? 1.145 -11.853 6.538 1.00 89.75 95 TRP A CA 1
ATOM 695 C C . TRP A 1 95 ? 1.808 -13.226 6.448 1.00 89.75 95 TRP A C 1
ATOM 697 O O . TRP A 1 95 ? 3.034 -13.316 6.382 1.00 89.75 95 TRP A O 1
ATOM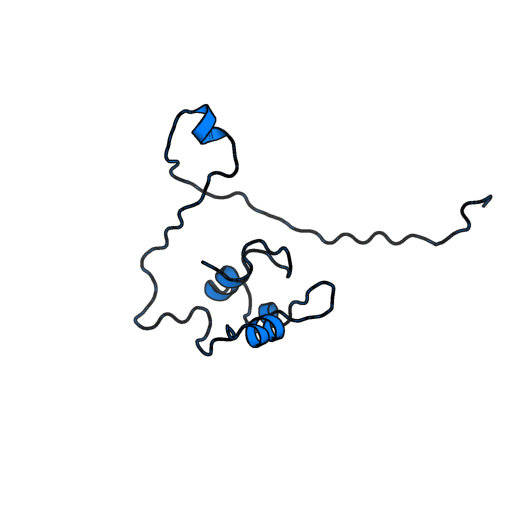 707 N N . TYR A 1 96 ? 1.001 -14.285 6.464 1.00 89.81 96 TYR A N 1
ATOM 708 C CA . TYR A 1 96 ? 1.478 -15.664 6.477 1.00 89.81 96 TYR A CA 1
ATOM 709 C C . TYR A 1 96 ? 0.719 -16.488 5.445 1.00 89.81 96 TYR A C 1
ATOM 711 O O . TYR A 1 96 ? -0.510 -16.529 5.477 1.00 89.81 96 TYR A O 1
ATOM 719 N N . ASP A 1 97 ? 1.459 -17.209 4.608 1.00 88.81 97 ASP A N 1
ATOM 720 C CA . ASP A 1 97 ? 0.913 -18.286 3.791 1.00 88.81 97 ASP A CA 1
ATOM 721 C C . ASP A 1 97 ? 1.097 -19.608 4.540 1.00 88.81 97 ASP A C 1
ATOM 723 O O . ASP A 1 97 ? 2.219 -20.019 4.848 1.00 88.81 97 ASP A O 1
ATOM 727 N N . VAL A 1 98 ? -0.012 -20.274 4.865 1.00 94.56 98 VAL A N 1
ATOM 728 C CA . VAL A 1 98 ? -0.007 -21.528 5.629 1.00 94.56 98 VAL A CA 1
ATOM 729 C C . VAL A 1 98 ? -0.530 -22.656 4.752 1.00 94.56 98 VAL A C 1
ATOM 731 O O . VAL A 1 98 ? -1.680 -22.641 4.323 1.00 94.56 98 VAL A O 1
ATOM 734 N N . THR A 1 99 ? 0.313 -23.661 4.515 1.00 95.75 99 THR A N 1
ATOM 735 C CA . THR A 1 99 ? -0.071 -24.905 3.833 1.00 95.75 99 THR A CA 1
ATOM 736 C C . THR A 1 99 ? -0.072 -26.054 4.834 1.00 95.75 99 THR A C 1
ATOM 738 O O . THR A 1 99 ? 0.935 -26.299 5.497 1.00 95.75 99 THR A O 1
ATOM 741 N N . VAL A 1 100 ? -1.196 -26.767 4.936 1.00 96.56 100 VAL A N 1
ATOM 742 C CA . VAL A 1 100 ? -1.326 -27.977 5.759 1.00 96.56 100 VAL A CA 1
ATOM 743 C C . VAL A 1 100 ? -1.407 -29.184 4.833 1.00 96.56 100 VAL A C 1
ATOM 745 O O . VAL A 1 100 ? -2.363 -29.319 4.073 1.00 96.56 100 VAL A O 1
ATOM 748 N N . THR A 1 101 ? -0.411 -30.064 4.907 1.00 96.25 101 THR A N 1
ATOM 749 C CA . THR A 1 101 ? -0.343 -31.281 4.089 1.00 96.25 101 THR A CA 1
ATOM 750 C C . THR A 1 101 ? -0.769 -32.485 4.918 1.00 96.25 101 THR A C 1
ATOM 752 O O . THR A 1 101 ? -0.114 -32.827 5.902 1.00 96.25 101 THR A O 1
ATOM 755 N N . GLY A 1 102 ? -1.873 -33.116 4.522 1.00 94.31 102 GLY A N 1
ATOM 756 C CA . GLY A 1 102 ? -2.347 -34.378 5.086 1.00 94.31 102 GLY A CA 1
ATOM 757 C C . GLY A 1 102 ? -2.039 -35.567 4.179 1.00 94.31 102 GLY A C 1
ATOM 758 O O . GLY A 1 102 ? -1.202 -35.493 3.280 1.00 94.31 102 GLY A O 1
ATOM 759 N N . GLN A 1 103 ? -2.753 -36.663 4.410 1.00 93.69 103 GLN A N 1
ATOM 760 C CA . GLN A 1 103 ? -2.785 -37.809 3.513 1.00 93.69 103 GLN A CA 1
ATOM 761 C C . GLN A 1 103 ? -4.228 -38.035 3.073 1.00 93.69 103 GLN A C 1
ATOM 763 O O . GLN A 1 103 ? -5.119 -38.154 3.915 1.00 93.69 103 GLN A O 1
ATOM 768 N N . ASP A 1 104 ? -4.442 -38.123 1.765 1.00 91.00 104 ASP A N 1
ATOM 769 C CA . ASP A 1 104 ? -5.745 -38.474 1.216 1.00 91.00 104 ASP A CA 1
ATOM 770 C C . ASP A 1 104 ? -6.112 -39.905 1.639 1.00 91.00 104 ASP A C 1
ATOM 772 O O . ASP A 1 104 ? -5.326 -40.845 1.486 1.00 91.00 104 ASP A O 1
ATOM 776 N N . ALA A 1 105 ? -7.319 -40.079 2.173 1.00 90.38 105 ALA A N 1
ATOM 777 C CA . ALA A 1 105 ? -7.866 -41.369 2.571 1.00 90.38 105 ALA A CA 1
ATOM 778 C C . ALA A 1 105 ? -9.348 -41.450 2.193 1.00 90.38 105 ALA A C 1
ATOM 780 O O . ALA A 1 105 ? -10.030 -40.435 2.036 1.00 90.38 105 ALA A O 1
ATOM 781 N N . HIS A 1 106 ? -9.858 -42.672 2.034 1.00 89.56 106 HIS A N 1
ATOM 782 C CA . HIS A 1 106 ? -11.285 -42.881 1.815 1.00 89.56 106 HIS A CA 1
ATOM 783 C C . HIS A 1 106 ? -12.069 -42.388 3.045 1.00 89.56 106 HIS A C 1
ATOM 785 O O . HIS A 1 106 ? -11.712 -42.729 4.164 1.00 89.56 106 HIS A O 1
ATOM 791 N N . ALA A 1 107 ? -13.152 -41.625 2.846 1.00 87.38 107 ALA A N 1
ATOM 792 C CA . ALA A 1 107 ? -13.950 -41.066 3.950 1.00 87.38 107 ALA A CA 1
ATOM 793 C C . ALA A 1 107 ? -14.688 -42.133 4.800 1.00 87.38 107 ALA A C 1
ATOM 795 O O . ALA A 1 107 ? -15.151 -41.842 5.899 1.00 87.38 107 ALA A O 1
ATOM 796 N N . GLY A 1 108 ? -14.836 -43.350 4.259 1.00 85.31 108 GLY A N 1
ATOM 797 C CA . GLY A 1 108 ? -15.322 -44.564 4.947 1.00 85.31 108 GLY A CA 1
ATOM 798 C C . GLY A 1 108 ? -14.248 -45.253 5.812 1.00 85.31 108 GLY A C 1
ATOM 799 O O . GLY A 1 108 ? -13.211 -44.650 6.048 1.00 85.31 108 GLY A O 1
ATOM 800 N N . PRO A 1 109 ? -14.457 -46.494 6.304 1.00 64.44 109 PRO A N 1
ATOM 801 C CA . PRO A 1 109 ? -13.714 -46.988 7.460 1.00 64.44 109 PRO A CA 1
ATOM 802 C C . PRO A 1 109 ? -12.266 -47.348 7.104 1.00 64.44 109 PRO A C 1
ATOM 804 O O . PRO A 1 109 ? -11.986 -48.445 6.619 1.00 64.44 109 PRO A O 1
ATOM 807 N N . THR A 1 110 ? -11.365 -46.402 7.356 1.00 58.66 110 THR A N 1
ATOM 808 C CA . THR A 1 110 ? -10.018 -46.677 7.872 1.00 58.66 110 THR A CA 1
ATOM 809 C C . THR A 1 110 ? -10.085 -47.041 9.344 1.00 58.66 110 THR A C 1
ATOM 811 O O . THR A 1 110 ? -10.854 -46.357 10.061 1.00 58.66 110 THR A O 1
#

Foldseek 3Di:
DFPQQVCPFWDDHPLRVCQLVVVDPPVRQQCTAGPVRQGVVNVCVVVVNNDPDRRVDDPPDDDPDDDDDDDPVDCPCVVVVHPDDDDPDDDDDDDDDDDDDDDDDDPDDD

Secondary structure (DSSP, 8-state):
--TTSS-SSSSSSSHHHHHHTTSS-HHHHHH-B-TTS-BHHHHHHHTT---SSPTT--TTS--S--------SSSHHHHHT-S-----------------------SS--

pLDDT: mean 94.25, std 5.85, range [58.66, 98.62]

Radius of gyration: 20.27 Å; chains: 1; bounding box: 33×65×40 Å

Sequence (110 aa):
IWTNEEGTRFTPVMMGSGVFAGVFDAEFARRQQDRDGVSVGDALAAIGYRGTQRAGEVPGGMYAAYFEAHIEQGPVLEAAGLPIGVVSGALGQQWYDVTVTGQDAHAGPT